Protein AF-A0A9N9K616-F1 (afdb_monomer_lite)

Structure (mmCIF, N/CA/C/O backbone):
data_AF-A0A9N9K616-F1
#
_entry.id   AF-A0A9N9K616-F1
#
loop_
_atom_site.group_PDB
_atom_site.id
_atom_site.type_symbol
_atom_site.label_atom_id
_atom_site.label_alt_id
_atom_site.label_comp_id
_atom_site.label_asym_id
_atom_site.label_entity_id
_atom_site.label_seq_id
_atom_site.pdbx_PDB_ins_code
_atom_site.Cartn_x
_atom_site.Cartn_y
_atom_site.Cartn_z
_atom_site.occupancy
_atom_site.B_iso_or_equiv
_atom_site.auth_seq_id
_atom_site.auth_comp_id
_atom_site.auth_asym_id
_atom_site.auth_atom_id
_atom_site.pdbx_PDB_model_num
ATOM 1 N N . ILE A 1 1 ? 5.645 0.300 -12.591 1.00 79.94 1 ILE A N 1
ATOM 2 C CA . ILE A 1 1 ? 5.349 -0.532 -11.397 1.00 79.94 1 ILE A CA 1
ATOM 3 C C . ILE A 1 1 ? 4.808 0.396 -10.319 1.00 79.94 1 ILE A C 1
ATOM 5 O O . ILE A 1 1 ? 5.501 1.349 -9.981 1.00 79.94 1 ILE A O 1
ATOM 9 N N . LYS A 1 2 ? 3.573 0.185 -9.848 1.00 85.56 2 LYS A N 1
ATOM 10 C CA . LYS A 1 2 ? 2.958 1.042 -8.815 1.00 85.56 2 LYS A CA 1
ATOM 11 C C . LYS A 1 2 ? 3.547 0.714 -7.443 1.00 85.56 2 LYS A C 1
ATOM 13 O O . LYS A 1 2 ? 3.707 -0.465 -7.150 1.00 85.56 2 LYS A O 1
ATOM 18 N N . VAL A 1 3 ? 3.818 1.728 -6.616 1.00 89.50 3 VAL A N 1
ATOM 19 C CA . VAL A 1 3 ? 4.295 1.562 -5.233 1.00 89.50 3 VAL A CA 1
ATOM 20 C C . VAL A 1 3 ? 3.122 1.628 -4.276 1.00 89.50 3 VAL A C 1
ATOM 22 O O . VAL A 1 3 ? 2.425 2.631 -4.244 1.00 89.50 3 VAL A O 1
ATOM 25 N N . PHE A 1 4 ? 2.873 0.555 -3.522 1.00 92.06 4 PHE A N 1
ATOM 26 C CA . PHE A 1 4 ? 1.697 0.492 -2.657 1.00 92.06 4 PHE A CA 1
ATOM 27 C C . PHE A 1 4 ? 1.848 -0.442 -1.450 1.00 92.06 4 PHE A C 1
ATOM 29 O O . PHE A 1 4 ? 2.752 -1.286 -1.373 1.00 92.06 4 PHE A O 1
ATOM 36 N N . PHE A 1 5 ? 0.923 -0.300 -0.511 1.00 92.62 5 PHE A N 1
ATOM 37 C CA . PHE A 1 5 ? 0.601 -1.280 0.522 1.00 92.62 5 PHE A CA 1
ATOM 38 C C . PHE A 1 5 ? -0.911 -1.287 0.750 1.00 92.62 5 PHE A C 1
ATOM 40 O O . PHE A 1 5 ? -1.600 -0.352 0.345 1.00 92.62 5 PHE A O 1
ATOM 47 N N . ASP A 1 6 ? -1.415 -2.354 1.355 1.00 94.12 6 ASP A N 1
ATOM 48 C CA . ASP A 1 6 ? -2.849 -2.585 1.484 1.00 94.12 6 ASP A CA 1
ATOM 49 C C . ASP A 1 6 ? -3.224 -2.601 2.971 1.00 94.12 6 ASP A C 1
ATOM 51 O O . ASP A 1 6 ? -2.453 -3.082 3.798 1.00 94.12 6 ASP A O 1
ATOM 55 N N . ILE A 1 7 ? -4.394 -2.073 3.320 1.00 95.06 7 ILE A N 1
ATOM 56 C CA . ILE A 1 7 ? -4.961 -2.105 4.673 1.00 95.06 7 ILE A CA 1
ATOM 57 C C . ILE A 1 7 ? -6.315 -2.799 4.584 1.00 95.06 7 ILE A C 1
ATOM 59 O O . ILE A 1 7 ? -7.164 -2.401 3.789 1.00 95.06 7 ILE A O 1
ATOM 63 N N . ARG A 1 8 ? -6.533 -3.852 5.365 1.00 94.19 8 ARG A N 1
ATOM 64 C CA . ARG A 1 8 ? -7.805 -4.575 5.384 1.00 94.19 8 ARG A CA 1
ATOM 65 C C . ARG A 1 8 ? -8.906 -3.675 5.932 1.00 94.19 8 ARG A C 1
ATOM 67 O O . ARG A 1 8 ? -8.736 -3.053 6.978 1.00 94.19 8 ARG A O 1
ATOM 74 N N . ILE A 1 9 ? -10.047 -3.662 5.250 1.00 94.25 9 ILE A N 1
ATOM 75 C CA . ILE A 1 9 ? -11.259 -3.014 5.751 1.00 94.25 9 ILE A CA 1
ATOM 76 C C . ILE A 1 9 ? -11.997 -4.020 6.650 1.00 94.25 9 ILE A C 1
ATOM 78 O O . ILE A 1 9 ? -12.255 -5.143 6.200 1.00 94.25 9 ILE A O 1
ATOM 82 N N . PRO A 1 10 ? -12.333 -3.672 7.904 1.00 91.19 10 PRO A N 1
ATOM 83 C CA . PRO A 1 10 ? -13.136 -4.536 8.764 1.00 91.19 10 PRO A CA 1
ATOM 84 C C . PRO A 1 10 ? -14.512 -4.825 8.151 1.00 91.19 10 PRO A C 1
ATOM 86 O O . PRO A 1 10 ? -15.142 -3.943 7.574 1.00 91.19 10 PRO A O 1
ATOM 89 N N . ASN A 1 11 ? -15.000 -6.061 8.296 1.00 86.06 11 ASN A N 1
ATOM 90 C CA . ASN A 1 11 ? -16.236 -6.517 7.642 1.00 86.06 11 ASN A CA 1
ATOM 91 C C . ASN A 1 11 ? -17.484 -5.702 8.035 1.00 86.06 11 ASN A C 1
ATOM 93 O O . ASN A 1 11 ? -18.451 -5.662 7.282 1.00 86.06 11 ASN A O 1
ATOM 97 N N . ASN A 1 12 ? -17.476 -5.088 9.218 1.00 85.88 12 ASN A N 1
ATOM 98 C CA . ASN A 1 12 ? -18.585 -4.323 9.785 1.00 85.88 12 ASN A CA 1
ATOM 99 C C . ASN A 1 12 ? -18.434 -2.801 9.619 1.00 85.88 12 ASN A C 1
ATOM 101 O O . ASN A 1 12 ? -19.282 -2.058 10.108 1.00 85.88 12 ASN A O 1
ATOM 105 N N . GLU A 1 13 ? -17.373 -2.323 8.965 1.00 88.81 13 GLU A N 1
ATOM 106 C CA . GLU A 1 13 ? -17.092 -0.893 8.849 1.00 88.81 13 GLU A CA 1
ATOM 107 C C . GLU A 1 13 ? -17.466 -0.358 7.460 1.00 88.81 13 GLU A C 1
ATOM 109 O O . GLU A 1 13 ? -17.229 -0.988 6.428 1.00 88.81 13 GLU A O 1
ATOM 114 N N . ASN A 1 14 ? -18.063 0.838 7.417 1.00 93.12 14 ASN A N 1
ATOM 115 C CA . ASN A 1 14 ? -18.376 1.497 6.154 1.00 93.12 14 ASN A CA 1
ATOM 116 C C . ASN A 1 14 ? -17.080 1.892 5.429 1.00 93.12 14 ASN A C 1
ATOM 118 O O . ASN A 1 14 ? -16.228 2.577 5.996 1.00 93.12 14 ASN A O 1
ATOM 122 N N . THR A 1 15 ? -16.958 1.527 4.151 1.00 92.81 15 THR A N 1
ATOM 123 C CA . THR A 1 15 ? -15.737 1.743 3.359 1.00 92.81 15 THR A CA 1
ATOM 124 C C . THR A 1 15 ? -15.310 3.208 3.282 1.00 92.81 15 THR A C 1
ATOM 126 O O . THR A 1 15 ? -14.128 3.503 3.449 1.00 92.81 15 THR A O 1
ATOM 129 N N . LYS A 1 16 ? -16.253 4.144 3.106 1.00 94.00 16 LYS A N 1
ATOM 130 C CA . LYS A 1 16 ? -15.951 5.584 3.029 1.00 94.00 16 LYS A CA 1
ATOM 131 C C . LYS A 1 16 ? -15.513 6.149 4.378 1.00 94.00 16 LYS A C 1
ATOM 133 O O . LYS A 1 16 ? -14.628 7.007 4.433 1.00 94.00 16 LYS A O 1
ATOM 138 N N . LEU A 1 17 ? -16.128 5.676 5.464 1.00 94.75 17 LEU A N 1
ATOM 139 C CA . LEU A 1 17 ? -15.753 6.076 6.819 1.00 94.75 17 LEU A CA 1
ATOM 140 C C . LEU A 1 17 ? -14.340 5.587 7.147 1.00 94.75 17 LEU A C 1
ATOM 142 O O . LEU A 1 17 ? -13.509 6.373 7.602 1.00 94.75 17 LEU A O 1
ATOM 146 N N . PHE A 1 18 ? -14.050 4.326 6.826 1.00 95.31 18 PHE A N 1
ATOM 147 C CA . PHE A 1 18 ? -12.728 3.738 7.000 1.00 95.31 18 PHE A CA 1
ATOM 148 C C . PHE A 1 18 ? -11.662 4.463 6.168 1.00 95.31 18 PHE A C 1
ATOM 150 O O . PHE A 1 18 ? -10.601 4.808 6.684 1.00 95.31 18 PHE A O 1
ATOM 157 N N . GLU A 1 19 ? -11.953 4.779 4.902 1.00 96.56 19 GLU A N 1
ATOM 158 C CA . GLU A 1 19 ? -11.056 5.573 4.057 1.00 96.56 19 GLU A CA 1
ATOM 159 C C . GLU A 1 19 ? -10.755 6.941 4.684 1.00 96.56 19 GLU A C 1
ATOM 161 O O . GLU A 1 19 ? -9.599 7.362 4.746 1.00 96.56 19 GLU A O 1
ATOM 166 N N . SER A 1 20 ? -11.787 7.623 5.186 1.00 96.12 20 SER A N 1
ATOM 167 C CA . SER A 1 20 ? -11.649 8.933 5.831 1.00 96.12 20 SER A CA 1
ATOM 168 C C . SER A 1 20 ? -10.810 8.844 7.108 1.00 96.12 20 SER A C 1
ATOM 170 O O . SER A 1 20 ? -9.956 9.697 7.349 1.00 96.12 20 SER A O 1
ATOM 172 N N . LYS A 1 21 ? -10.992 7.778 7.897 1.00 95.56 21 LYS A N 1
ATOM 173 C CA . LYS A 1 21 ? -10.173 7.472 9.076 1.00 95.56 21 LYS A CA 1
ATOM 174 C C . LYS A 1 21 ? -8.703 7.288 8.696 1.00 95.56 21 LYS A C 1
ATOM 176 O O . LYS A 1 21 ? -7.850 7.962 9.267 1.00 95.56 21 LYS A O 1
ATOM 181 N N . VAL A 1 22 ? -8.407 6.449 7.701 1.00 96.44 22 VAL A N 1
ATOM 182 C CA . VAL A 1 22 ? -7.033 6.225 7.218 1.00 96.44 22 VAL A CA 1
ATOM 183 C C . VAL A 1 22 ? -6.414 7.522 6.690 1.00 96.44 22 VAL A C 1
ATOM 185 O O . VAL A 1 22 ? -5.289 7.854 7.059 1.00 96.44 22 VAL A O 1
ATOM 188 N N . LYS A 1 23 ? -7.149 8.310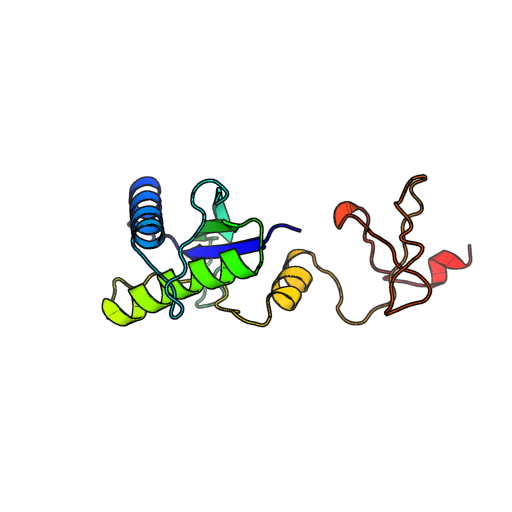 5.895 1.00 96.94 23 LYS A N 1
ATOM 189 C CA . LYS A 1 23 ? -6.688 9.623 5.414 1.00 96.94 23 LYS A CA 1
ATOM 190 C C . LYS A 1 23 ? -6.349 10.569 6.562 1.00 96.94 23 LYS A C 1
ATOM 192 O O . LYS A 1 23 ? -5.294 11.190 6.536 1.00 96.94 23 LYS A O 1
ATOM 197 N N . ASN A 1 24 ? -7.203 10.655 7.579 1.00 96.50 24 ASN A N 1
ATOM 198 C CA . ASN A 1 24 ? -6.964 11.511 8.740 1.00 96.50 24 ASN A CA 1
ATOM 199 C C . ASN A 1 24 ? -5.699 11.112 9.509 1.00 96.50 24 ASN A C 1
ATOM 201 O O . ASN A 1 24 ? -4.964 11.992 9.956 1.00 96.50 24 ASN A O 1
ATOM 205 N N . ILE A 1 25 ? -5.430 9.809 9.637 1.00 96.31 25 ILE A N 1
ATOM 206 C CA . ILE A 1 25 ? -4.199 9.300 10.255 1.00 96.31 25 ILE A CA 1
ATOM 207 C C . ILE A 1 25 ? -2.981 9.724 9.431 1.00 96.31 25 ILE A C 1
ATOM 209 O O . ILE A 1 25 ? -2.029 10.261 9.986 1.00 96.31 25 ILE A O 1
ATOM 213 N N . LEU A 1 26 ? -3.029 9.556 8.106 1.00 97.00 26 LEU A N 1
ATOM 214 C CA . LEU A 1 26 ? -1.926 9.923 7.212 1.00 97.00 26 LEU A CA 1
ATOM 215 C C . LEU A 1 26 ? -1.667 11.438 7.154 1.00 97.00 26 LEU A C 1
ATOM 217 O O . LEU A 1 26 ? -0.515 11.844 7.065 1.00 97.00 26 LEU A O 1
ATOM 221 N N . ILE A 1 27 ? -2.713 12.271 7.230 1.00 96.69 27 ILE A N 1
ATOM 222 C CA . ILE A 1 27 ? -2.596 13.742 7.230 1.00 96.69 27 ILE A CA 1
ATOM 223 C C . ILE A 1 27 ? -1.937 14.250 8.516 1.00 96.69 27 ILE A C 1
ATOM 225 O O . ILE A 1 27 ? -1.134 15.180 8.476 1.00 96.69 27 ILE A O 1
ATOM 229 N N . LYS A 1 28 ? -2.317 13.681 9.665 1.00 95.31 28 LYS A N 1
ATOM 230 C CA . LYS A 1 28 ? -1.842 14.131 10.982 1.00 95.31 28 LYS A CA 1
ATOM 231 C C . LYS A 1 28 ? -0.524 13.481 11.392 1.00 95.31 28 LYS A C 1
ATOM 233 O O . LYS A 1 28 ? 0.196 14.033 12.220 1.00 95.31 28 LYS A O 1
ATOM 238 N N . GLY A 1 29 ? -0.249 12.294 10.866 1.00 94.69 29 GLY A N 1
ATOM 239 C CA . GLY A 1 29 ? 0.898 11.491 11.241 1.00 94.69 29 GLY A CA 1
ATOM 240 C C . GLY A 1 29 ? 2.212 12.016 10.678 1.00 94.69 29 GLY A C 1
ATOM 241 O O . GLY A 1 29 ? 2.267 12.663 9.632 1.00 94.69 29 GLY A O 1
ATOM 242 N N . LYS A 1 30 ? 3.282 11.680 11.391 1.00 95.62 30 LYS A N 1
ATOM 243 C CA . LYS A 1 30 ? 4.667 11.832 10.956 1.00 95.62 30 LYS A CA 1
ATOM 244 C C . LYS A 1 30 ? 5.398 10.528 11.222 1.00 95.62 30 LYS A C 1
ATOM 246 O O . LYS A 1 30 ? 5.062 9.835 12.191 1.00 95.62 30 LYS A O 1
ATOM 251 N N . ASP A 1 31 ? 6.360 10.195 10.375 1.00 92.69 31 ASP A N 1
ATOM 252 C CA . ASP A 1 31 ? 7.257 9.082 10.666 1.00 92.69 31 ASP A CA 1
ATOM 253 C C . ASP A 1 31 ? 8.244 9.437 11.795 1.00 92.69 31 ASP A C 1
ATOM 255 O O . ASP A 1 31 ? 8.134 10.483 12.446 1.00 92.69 31 ASP A O 1
ATOM 259 N N . ASP A 1 32 ? 9.186 8.539 12.069 1.00 88.88 32 ASP A N 1
ATOM 260 C CA . ASP A 1 32 ? 10.165 8.713 13.147 1.00 88.88 32 ASP A CA 1
ATOM 261 C C . ASP A 1 32 ? 11.161 9.853 12.880 1.00 88.88 32 ASP A C 1
ATOM 263 O O . ASP A 1 32 ? 11.732 10.403 13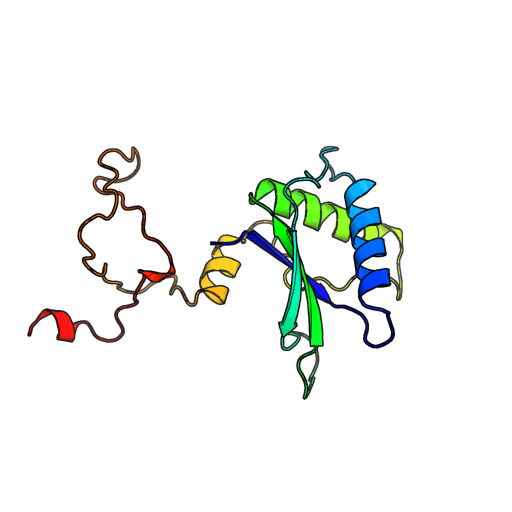.818 1.00 88.88 32 ASP A O 1
ATOM 267 N N . GLU A 1 33 ? 11.325 10.247 11.616 1.00 92.00 33 GLU A N 1
ATOM 268 C CA . GLU A 1 33 ? 12.183 11.351 11.173 1.00 92.00 33 GLU A CA 1
ATOM 269 C C . GLU A 1 33 ? 11.410 12.685 11.109 1.00 92.00 33 GLU A C 1
ATOM 271 O O . GLU A 1 33 ? 11.985 13.740 10.842 1.00 92.00 33 GLU A O 1
ATOM 276 N N . GLY A 1 34 ? 10.104 12.667 11.399 1.00 92.94 34 GLY A N 1
ATOM 277 C CA . GLY A 1 34 ? 9.238 13.842 11.353 1.00 92.94 34 GLY A CA 1
ATOM 278 C C . GLY A 1 34 ? 8.708 14.173 9.954 1.00 92.94 34 GLY A C 1
ATOM 279 O O . GLY A 1 34 ? 8.082 15.226 9.783 1.00 92.94 34 GLY A O 1
ATOM 280 N N . GLU A 1 35 ? 8.922 13.299 8.969 1.00 95.19 35 GLU A N 1
ATOM 281 C CA . GLU A 1 35 ? 8.440 13.465 7.602 1.00 95.19 35 GLU A CA 1
ATOM 282 C C . GLU A 1 35 ? 6.951 13.130 7.479 1.00 95.19 35 GLU A C 1
ATOM 284 O O . GLU A 1 35 ? 6.398 12.272 8.174 1.00 95.19 35 GLU A O 1
ATOM 289 N N . THR A 1 36 ? 6.287 13.823 6.555 1.00 96.12 36 THR A N 1
ATOM 290 C CA . THR A 1 36 ? 4.871 13.633 6.238 1.00 96.12 36 THR A CA 1
ATOM 291 C C . THR A 1 36 ? 4.692 13.008 4.860 1.00 96.12 36 THR A C 1
ATOM 293 O O . THR A 1 36 ? 5.570 13.042 3.989 1.00 96.12 36 THR A O 1
ATOM 296 N N . VAL A 1 37 ? 3.513 12.431 4.649 1.00 95.50 37 VAL A N 1
ATOM 297 C CA . VAL A 1 37 ? 3.120 11.906 3.343 1.00 95.50 37 VAL A CA 1
ATOM 298 C C . VAL A 1 37 ? 2.632 13.044 2.452 1.00 95.50 37 VAL A C 1
ATOM 300 O O . VAL A 1 37 ? 1.822 13.873 2.862 1.00 95.50 37 VAL A O 1
ATOM 303 N N . ASP A 1 38 ? 3.071 13.051 1.196 1.00 94.62 38 ASP A N 1
ATOM 304 C CA . ASP A 1 38 ? 2.543 13.942 0.167 1.00 94.62 38 ASP A CA 1
ATOM 305 C C . ASP A 1 38 ? 1.135 13.489 -0.250 1.00 94.62 38 ASP A C 1
ATOM 307 O O . ASP A 1 38 ? 0.941 12.680 -1.165 1.00 94.62 38 ASP A O 1
ATOM 311 N N . MET A 1 39 ? 0.136 14.037 0.440 1.00 94.44 39 MET A N 1
ATOM 312 C CA . MET A 1 39 ? -1.276 13.723 0.223 1.00 94.44 39 MET A CA 1
ATOM 313 C C . MET A 1 39 ? -1.778 14.104 -1.176 1.00 94.44 39 MET A C 1
ATOM 315 O O . MET A 1 39 ? -2.764 13.530 -1.628 1.00 94.44 39 MET A O 1
ATOM 319 N N . THR A 1 40 ? -1.111 15.024 -1.887 1.00 93.44 40 THR A N 1
ATOM 320 C CA . THR A 1 40 ? -1.520 15.437 -3.245 1.00 93.44 40 THR A CA 1
ATOM 321 C C . THR A 1 40 ? -1.213 14.371 -4.295 1.00 93.44 40 THR A C 1
ATOM 323 O O . THR A 1 40 ? -1.886 14.276 -5.321 1.00 93.44 40 THR A O 1
ATOM 326 N N . LYS A 1 41 ? -0.195 13.548 -4.032 1.00 91.88 41 LYS A N 1
ATOM 327 C CA . LYS A 1 41 ? 0.269 12.480 -4.925 1.00 91.88 41 LYS A CA 1
ATOM 328 C C . LYS A 1 41 ? -0.192 11.096 -4.485 1.00 91.88 41 LYS A C 1
ATOM 330 O O . LYS A 1 41 ? -0.068 10.143 -5.257 1.00 91.88 41 LYS A O 1
ATOM 335 N N . LEU A 1 42 ? -0.702 10.977 -3.263 1.00 94.19 42 LEU A N 1
ATOM 336 C CA . LEU A 1 42 ? -1.251 9.740 -2.734 1.00 94.19 42 LEU A CA 1
ATOM 337 C C . LEU A 1 42 ? -2.575 9.406 -3.423 1.00 94.19 42 LEU A C 1
ATOM 339 O O . LEU A 1 42 ? -3.454 10.252 -3.578 1.00 94.19 42 LEU A O 1
ATOM 343 N N . ARG A 1 43 ? -2.732 8.143 -3.818 1.00 96.12 43 ARG A N 1
ATOM 344 C CA . ARG A 1 43 ? -3.987 7.618 -4.361 1.00 96.12 43 ARG A CA 1
ATOM 345 C C . ARG A 1 43 ? -4.487 6.485 -3.488 1.00 96.12 43 ARG A C 1
ATOM 347 O O . ARG A 1 43 ? -3.698 5.730 -2.923 1.00 96.12 43 ARG A O 1
ATOM 354 N N . ILE A 1 44 ? -5.804 6.369 -3.410 1.00 95.62 44 ILE A N 1
ATOM 355 C CA . ILE A 1 44 ? -6.472 5.283 -2.708 1.00 95.62 44 ILE A CA 1
ATOM 356 C C . ILE A 1 44 ? -7.271 4.478 -3.726 1.00 95.62 44 ILE A C 1
ATOM 358 O O . ILE A 1 44 ? -8.034 5.038 -4.509 1.00 95.62 44 ILE A O 1
ATOM 362 N N . GLU A 1 45 ? -7.062 3.167 -3.723 1.00 95.75 45 GLU A N 1
ATOM 363 C CA . GLU A 1 45 ? -7.757 2.204 -4.574 1.00 95.75 45 GLU A CA 1
ATOM 364 C C . GLU A 1 45 ? -8.437 1.147 -3.684 1.00 95.75 45 GLU A C 1
ATOM 366 O O . GLU A 1 45 ? -7.953 0.837 -2.597 1.00 95.75 45 GLU A O 1
ATOM 371 N N . TYR A 1 46 ? -9.551 0.570 -4.134 1.00 95.75 46 TYR A N 1
ATOM 372 C CA . TYR A 1 46 ? -10.203 -0.551 -3.448 1.00 95.75 46 TYR A CA 1
ATOM 373 C C . TYR A 1 46 ? -9.869 -1.852 -4.167 1.00 95.75 46 TYR A C 1
ATOM 375 O O . TYR A 1 46 ? -10.031 -1.949 -5.384 1.00 95.75 46 TYR A O 1
ATOM 383 N N . VAL A 1 47 ? -9.422 -2.863 -3.424 1.00 93.88 47 VAL A N 1
ATOM 384 C CA . VAL A 1 47 ? -9.006 -4.153 -3.992 1.00 93.88 47 VAL A CA 1
ATOM 385 C C . VAL A 1 47 ? -9.628 -5.296 -3.203 1.00 93.88 47 VAL A C 1
ATOM 387 O O . VAL A 1 47 ? -9.753 -5.222 -1.984 1.00 93.88 47 VAL A O 1
ATOM 390 N N . LYS A 1 48 ? -10.014 -6.374 -3.894 1.00 93.81 48 LYS A N 1
ATOM 391 C CA . LYS A 1 48 ? -10.448 -7.624 -3.261 1.00 93.81 48 LYS A CA 1
ATOM 392 C C . LYS A 1 48 ? -9.365 -8.690 -3.392 1.00 93.81 48 LYS A C 1
ATOM 394 O O . LYS A 1 48 ? -8.982 -9.034 -4.511 1.00 93.81 48 LYS A O 1
ATOM 399 N N . ALA A 1 49 ? -8.908 -9.237 -2.271 1.00 91.81 49 ALA A N 1
ATOM 400 C CA . ALA A 1 49 ? -7.852 -10.248 -2.228 1.00 91.81 49 ALA A CA 1
ATOM 401 C C . ALA A 1 49 ? -8.100 -11.279 -1.120 1.00 91.81 49 ALA A C 1
ATOM 403 O O . ALA A 1 49 ? -8.867 -11.035 -0.190 1.00 91.81 49 ALA A O 1
ATOM 404 N N . PHE A 1 50 ? -7.461 -12.443 -1.227 1.00 90.56 50 PHE A N 1
ATOM 405 C CA . PHE A 1 50 ? -7.463 -13.412 -0.135 1.00 90.56 50 PHE A CA 1
ATOM 406 C C . PHE A 1 50 ? -6.449 -12.978 0.932 1.00 90.56 50 PHE A C 1
ATOM 408 O O . PHE A 1 50 ? -5.305 -12.670 0.578 1.00 90.56 50 PHE A O 1
ATOM 415 N N . PRO A 1 51 ? -6.838 -12.930 2.216 1.00 88.38 51 PRO A N 1
ATOM 416 C CA . PRO A 1 51 ? -5.899 -12.684 3.301 1.00 88.38 51 PRO A CA 1
ATOM 417 C C . PRO A 1 51 ? -4.868 -13.810 3.387 1.00 88.38 51 PRO A C 1
ATOM 419 O O . PRO A 1 51 ? -5.164 -14.971 3.119 1.00 88.38 51 PRO A O 1
ATOM 422 N N . ILE A 1 52 ? -3.652 -13.460 3.806 1.00 80.88 52 ILE A N 1
ATOM 423 C CA . ILE A 1 52 ? -2.586 -14.441 4.064 1.00 80.88 52 ILE A CA 1
ATOM 424 C C . ILE A 1 52 ? -2.846 -15.185 5.384 1.00 80.88 52 ILE A C 1
ATOM 426 O O . ILE A 1 52 ? -2.452 -16.337 5.539 1.00 80.88 52 ILE A O 1
ATOM 430 N N . ARG A 1 53 ? -3.479 -14.514 6.354 1.00 81.94 53 ARG A N 1
ATOM 431 C CA . ARG A 1 53 ? -3.754 -15.057 7.686 1.00 81.94 53 ARG A CA 1
ATOM 432 C C . ARG A 1 53 ? -5.195 -15.540 7.781 1.00 81.94 53 ARG A C 1
ATOM 434 O O . ARG A 1 53 ? -6.114 -14.796 7.454 1.00 81.94 53 ARG A O 1
ATOM 441 N N . GLY A 1 54 ? -5.361 -16.747 8.316 1.00 85.44 54 GLY A N 1
ATOM 442 C CA . GLY A 1 54 ? -6.665 -17.381 8.484 1.00 85.44 54 GLY A CA 1
ATOM 443 C C . GLY A 1 54 ? -7.201 -17.992 7.190 1.00 85.44 54 GLY A C 1
ATOM 444 O O . GLY A 1 54 ? -6.764 -17.665 6.088 1.00 85.44 54 GLY A O 1
ATOM 445 N N . TYR A 1 55 ? -8.157 -18.903 7.337 1.00 89.81 55 TYR A N 1
ATOM 446 C CA . TYR A 1 55 ? -8.890 -19.453 6.206 1.00 89.81 55 TYR A CA 1
ATOM 447 C C . TYR A 1 55 ? -10.113 -18.584 5.927 1.00 89.81 55 TYR A C 1
ATOM 449 O O . TYR A 1 55 ? -10.962 -18.396 6.797 1.00 89.81 55 TYR A O 1
ATOM 457 N N . HIS A 1 56 ? -10.198 -18.061 4.707 1.00 88.44 56 HIS A N 1
ATOM 458 C CA . HIS A 1 56 ? -11.319 -17.251 4.254 1.00 88.44 56 HIS A CA 1
ATOM 459 C C . HIS A 1 56 ? -11.814 -17.791 2.908 1.00 88.44 56 HIS A C 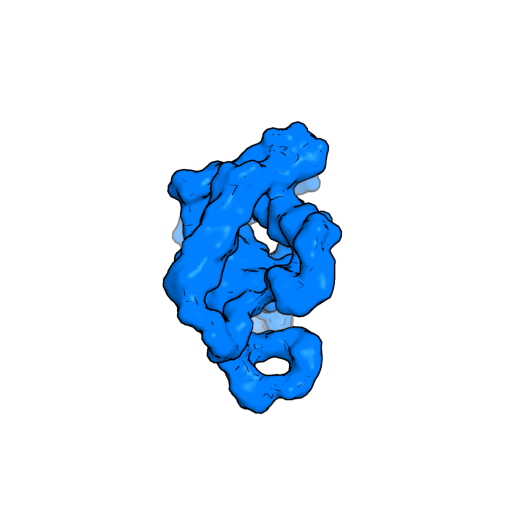1
ATOM 461 O O . HIS A 1 56 ? -11.049 -17.771 1.942 1.00 88.44 56 HIS A O 1
ATOM 467 N N . PRO A 1 57 ? -13.071 -18.267 2.822 1.00 91.69 57 PRO A N 1
ATOM 468 C CA . PRO A 1 57 ? -13.615 -18.813 1.577 1.00 91.69 57 PRO A CA 1
ATOM 469 C C . PRO A 1 57 ? -13.824 -17.728 0.510 1.00 91.69 57 PRO A C 1
ATOM 471 O O . PRO A 1 57 ? -13.857 -18.018 -0.683 1.00 91.69 57 PRO A O 1
ATOM 474 N N . GLU A 1 58 ? -13.919 -16.467 0.930 1.00 93.50 58 GLU A N 1
ATOM 475 C CA . GLU A 1 58 ? -14.154 -15.320 0.063 1.00 93.50 58 GLU A CA 1
ATOM 476 C C . GLU A 1 58 ? -13.013 -14.304 0.138 1.00 93.50 58 GLU A C 1
ATOM 478 O O . GLU A 1 58 ? -12.298 -14.186 1.138 1.00 93.50 58 GLU A O 1
ATOM 483 N N . LYS A 1 59 ? -12.867 -13.524 -0.937 1.00 93.50 59 LYS A N 1
ATOM 484 C CA . LYS A 1 59 ? -11.934 -12.398 -0.969 1.00 93.50 59 LYS A CA 1
ATOM 485 C C . LYS A 1 59 ? -12.437 -11.281 -0.063 1.00 93.50 59 LYS A C 1
ATOM 487 O O . LYS A 1 59 ? -13.578 -10.839 -0.184 1.00 93.50 59 LYS A O 1
ATOM 492 N N . LEU A 1 60 ? -11.542 -10.758 0.761 1.00 93.31 60 LEU A N 1
ATOM 493 C CA . LEU A 1 60 ? -11.805 -9.609 1.614 1.00 93.31 60 LEU A CA 1
ATOM 494 C C . LEU A 1 60 ? -11.469 -8.308 0.890 1.00 93.31 60 LEU A C 1
ATOM 496 O O . LEU A 1 60 ? -10.695 -8.296 -0.070 1.00 93.31 60 LEU A O 1
ATOM 500 N N . THR A 1 61 ? -12.063 -7.211 1.356 1.00 94.81 61 THR A N 1
ATOM 501 C CA . THR A 1 61 ? -11.832 -5.881 0.787 1.00 94.81 61 THR A CA 1
ATOM 502 C C . THR A 1 61 ? -10.682 -5.187 1.509 1.00 94.81 61 THR A C 1
ATOM 504 O O . THR A 1 61 ? -10.614 -5.164 2.737 1.00 94.81 61 THR A O 1
ATOM 507 N N . TYR A 1 62 ? -9.796 -4.591 0.723 1.00 95.31 62 TYR A N 1
ATOM 508 C CA . TYR A 1 62 ? -8.632 -3.846 1.166 1.00 95.31 62 TYR A CA 1
ATOM 509 C C . TYR A 1 62 ? -8.659 -2.437 0.587 1.00 95.31 62 TYR A C 1
ATOM 511 O O . TYR A 1 62 ? -9.069 -2.215 -0.556 1.00 95.31 62 TYR A O 1
ATOM 519 N N . LEU A 1 63 ? -8.161 -1.503 1.384 1.00 96.38 63 LEU A N 1
ATOM 520 C CA . LEU A 1 63 ? -7.810 -0.157 0.990 1.00 96.38 63 LEU A CA 1
ATOM 521 C C . LEU A 1 63 ? -6.341 -0.149 0.555 1.00 96.38 63 LEU A C 1
ATOM 523 O O . LEU A 1 63 ? -5.439 -0.304 1.377 1.00 96.38 63 LEU A O 1
ATOM 527 N N . ARG A 1 64 ? -6.093 0.004 -0.742 1.00 95.38 64 ARG A N 1
ATOM 528 C CA . ARG A 1 64 ? -4.755 0.073 -1.328 1.00 95.38 64 ARG A CA 1
ATOM 529 C C . ARG A 1 64 ? -4.269 1.515 -1.334 1.00 95.38 64 ARG A C 1
ATOM 531 O O . ARG A 1 64 ? -4.821 2.363 -2.032 1.00 95.38 64 ARG A O 1
ATOM 538 N N . ILE A 1 65 ? -3.209 1.776 -0.579 1.00 95.50 65 ILE A N 1
ATOM 539 C CA . ILE A 1 65 ? -2.535 3.071 -0.517 1.00 95.50 65 ILE A CA 1
ATOM 540 C C . ILE A 1 65 ? -1.414 3.077 -1.549 1.00 95.50 65 ILE A C 1
ATOM 542 O O . ILE A 1 65 ? -0.406 2.387 -1.385 1.00 95.50 65 ILE A O 1
ATOM 546 N N . VAL A 1 66 ? -1.592 3.850 -2.619 1.00 94.38 66 VAL A N 1
ATOM 547 C CA . VAL A 1 66 ? -0.631 3.978 -3.718 1.00 94.38 66 VAL A CA 1
ATOM 548 C C . VAL A 1 66 ? 0.137 5.287 -3.582 1.00 94.38 66 VAL A C 1
ATOM 550 O O . VAL A 1 66 ? -0.448 6.363 -3.458 1.00 94.38 66 VAL A O 1
ATOM 553 N N . THR A 1 67 ? 1.459 5.199 -3.656 1.00 93.50 67 THR A N 1
ATOM 554 C CA . THR A 1 67 ? 2.379 6.333 -3.619 1.00 93.50 67 THR A CA 1
ATOM 555 C C . THR A 1 67 ? 3.250 6.365 -4.875 1.00 93.50 67 THR A C 1
ATOM 557 O O . THR A 1 67 ? 3.386 5.380 -5.605 1.00 93.50 67 THR A O 1
ATOM 560 N N . ASN A 1 68 ? 3.873 7.516 -5.133 1.00 90.31 68 ASN A N 1
ATOM 561 C CA . ASN A 1 68 ? 4.763 7.678 -6.285 1.00 90.31 68 ASN A CA 1
ATOM 562 C C . ASN A 1 68 ? 6.179 7.141 -6.034 1.00 90.31 68 ASN A C 1
ATOM 564 O O . ASN A 1 68 ? 6.878 6.794 -6.983 1.00 90.31 68 ASN A O 1
ATOM 568 N N . THR A 1 69 ? 6.625 7.079 -4.774 1.00 91.19 69 THR A N 1
ATOM 569 C CA . THR A 1 69 ? 7.995 6.678 -4.426 1.00 91.19 69 THR A CA 1
ATOM 570 C C . THR A 1 69 ? 8.026 5.708 -3.253 1.00 91.19 69 THR A C 1
ATOM 572 O O . THR A 1 69 ? 7.141 5.684 -2.396 1.00 91.19 69 THR A O 1
ATOM 575 N N . LYS A 1 70 ? 9.100 4.915 -3.179 1.00 90.06 70 LYS A N 1
ATOM 576 C CA . LYS A 1 70 ? 9.334 3.990 -2.062 1.00 90.06 70 LYS A CA 1
ATOM 577 C C . LYS A 1 70 ? 9.491 4.705 -0.730 1.00 90.06 70 LYS A C 1
ATOM 579 O O . LYS A 1 70 ? 8.982 4.203 0.264 1.00 90.06 70 LYS A O 1
ATOM 584 N N . LYS A 1 71 ? 10.144 5.873 -0.733 1.00 92.00 71 LYS A N 1
ATOM 585 C CA . LYS A 1 71 ? 10.283 6.718 0.455 1.00 92.00 71 LYS A CA 1
ATOM 586 C C . LYS A 1 71 ? 8.904 7.101 0.989 1.00 92.00 71 LYS A C 1
ATOM 588 O O . LYS A 1 71 ? 8.582 6.783 2.121 1.00 92.00 71 LYS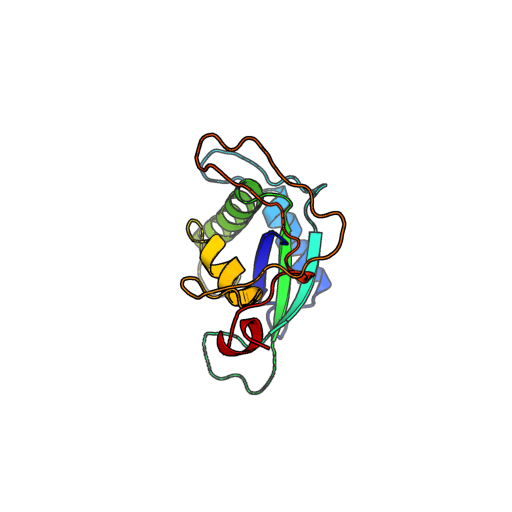 A O 1
ATOM 593 N N . GLN A 1 72 ? 8.040 7.636 0.125 1.00 93.81 72 GLN A N 1
ATOM 594 C CA . GLN A 1 72 ? 6.670 8.009 0.489 1.00 93.81 72 GLN A CA 1
ATOM 595 C C . GLN A 1 72 ? 5.828 6.815 0.955 1.00 93.81 72 GLN A C 1
ATOM 597 O O . GLN A 1 72 ? 5.063 6.939 1.905 1.00 93.81 72 GLN A O 1
ATOM 602 N N . ARG A 1 73 ? 6.003 5.629 0.349 1.00 93.62 73 ARG A N 1
ATOM 603 C CA . ARG A 1 73 ? 5.394 4.393 0.874 1.00 93.62 73 ARG A CA 1
ATOM 604 C C . ARG A 1 73 ? 5.890 4.070 2.283 1.00 93.62 73 ARG A C 1
ATOM 606 O O . ARG A 1 73 ? 5.081 3.688 3.117 1.00 93.62 73 ARG A O 1
ATOM 613 N N . SER A 1 74 ? 7.197 4.165 2.519 1.00 92.69 74 SER A N 1
ATOM 614 C CA . SER A 1 74 ? 7.812 3.861 3.814 1.00 92.69 74 SER A CA 1
ATOM 615 C C . SER A 1 74 ? 7.298 4.795 4.906 1.00 92.69 74 SER A C 1
ATOM 617 O O . SER A 1 74 ? 6.879 4.309 5.949 1.00 92.69 74 SER A O 1
ATOM 619 N N . ILE A 1 75 ? 7.247 6.101 4.628 1.00 95.00 75 ILE A N 1
ATOM 620 C CA . ILE A 1 75 ? 6.698 7.123 5.533 1.00 95.00 75 ILE A CA 1
ATOM 621 C C . ILE A 1 75 ? 5.234 6.800 5.861 1.00 95.00 75 ILE A C 1
ATOM 623 O O . ILE A 1 75 ? 4.866 6.685 7.027 1.00 95.00 75 ILE A O 1
ATOM 627 N N . ALA A 1 76 ? 4.404 6.574 4.835 1.00 95.50 76 ALA A N 1
ATOM 628 C CA . ALA A 1 76 ? 2.986 6.264 5.014 1.00 95.50 76 ALA A CA 1
ATOM 629 C C . ALA A 1 76 ? 2.758 4.985 5.831 1.00 95.50 76 ALA A C 1
ATOM 631 O O . ALA A 1 76 ? 1.909 4.963 6.719 1.00 95.50 76 ALA A O 1
ATOM 632 N N . LEU A 1 77 ? 3.520 3.925 5.551 1.00 94.81 77 LEU A N 1
ATOM 633 C CA . LEU A 1 77 ? 3.440 2.676 6.303 1.00 94.81 77 LEU A CA 1
ATOM 634 C C . LEU A 1 77 ? 3.884 2.879 7.758 1.00 94.81 77 LEU A C 1
ATOM 636 O O . LEU A 1 77 ? 3.205 2.396 8.658 1.00 94.81 77 LEU A O 1
ATOM 640 N N . ASN A 1 78 ? 4.967 3.625 7.999 1.00 95.12 78 ASN A N 1
ATOM 641 C CA . ASN A 1 78 ? 5.457 3.892 9.350 1.00 95.12 78 ASN A CA 1
ATOM 642 C C . ASN A 1 78 ? 4.417 4.653 10.185 1.00 95.12 78 ASN A C 1
ATOM 644 O O . ASN A 1 78 ? 4.088 4.240 11.291 1.00 95.12 78 ASN A O 1
ATOM 648 N N . ILE A 1 79 ? 3.788 5.683 9.612 1.00 96.12 79 ILE A N 1
ATOM 649 C CA . ILE A 1 79 ? 2.693 6.417 10.264 1.00 96.12 79 ILE A CA 1
ATOM 650 C C . ILE A 1 79 ? 1.563 5.477 10.714 1.00 96.12 79 ILE A C 1
ATOM 652 O O . ILE A 1 79 ? 1.081 5.584 11.842 1.00 96.12 79 ILE A O 1
ATOM 656 N N . ILE A 1 80 ? 1.153 4.532 9.861 1.00 95.56 80 ILE A N 1
ATOM 657 C CA . ILE A 1 80 ? 0.110 3.548 10.195 1.00 95.56 80 ILE A CA 1
ATOM 658 C C . ILE A 1 80 ? 0.571 2.595 11.309 1.00 95.56 80 ILE A C 1
ATOM 660 O O . ILE A 1 80 ? -0.189 2.315 12.237 1.00 95.56 80 ILE A O 1
ATOM 664 N N . LEU A 1 81 ? 1.814 2.111 11.253 1.00 93.25 81 LEU A N 1
ATOM 665 C CA . LEU A 1 81 ? 2.372 1.209 12.267 1.00 93.25 81 LEU A CA 1
ATOM 666 C C . LEU A 1 81 ? 2.553 1.898 13.629 1.00 93.25 81 LEU A C 1
ATOM 668 O O . LEU A 1 81 ? 2.265 1.300 14.672 1.00 93.25 81 LEU A O 1
ATOM 672 N N . LYS A 1 82 ? 2.964 3.166 13.630 1.00 93.31 82 LYS A N 1
ATOM 673 C CA . LYS A 1 82 ? 3.069 4.001 14.827 1.00 93.31 82 LYS A CA 1
ATOM 674 C C . LYS A 1 82 ? 1.702 4.229 15.460 1.00 93.31 82 LYS A C 1
ATOM 676 O O . LYS A 1 82 ? 1.516 3.930 16.636 1.00 93.31 82 LYS A O 1
ATOM 681 N N . HIS A 1 83 ? 0.713 4.608 14.652 1.00 93.31 83 HIS A N 1
ATOM 682 C CA . HIS A 1 83 ? -0.676 4.727 15.093 1.00 93.31 83 HIS A CA 1
ATOM 683 C C . HIS A 1 83 ? -1.204 3.429 15.733 1.00 93.31 83 HIS A C 1
ATOM 685 O O . HIS A 1 83 ? -1.831 3.453 16.792 1.00 93.31 83 HIS A O 1
ATOM 691 N N . ASN A 1 84 ? -0.901 2.274 15.132 1.00 93.12 84 ASN A N 1
ATOM 692 C CA . ASN A 1 84 ? -1.262 0.969 15.689 1.00 93.12 84 ASN A CA 1
ATOM 693 C C . ASN A 1 84 ? -0.575 0.667 17.029 1.00 93.12 84 ASN A C 1
ATOM 695 O O . ASN A 1 84 ? -1.147 -0.043 17.861 1.00 93.12 84 ASN A O 1
ATOM 699 N N . SER A 1 85 ? 0.649 1.155 17.230 1.00 89.50 85 SER A N 1
ATOM 700 C CA . SER A 1 85 ? 1.392 0.983 18.482 1.00 89.50 85 SER A CA 1
ATOM 701 C C . SER A 1 85 ? 0.800 1.825 19.615 1.00 89.50 85 SER A C 1
ATOM 703 O O . SER A 1 85 ? 0.754 1.356 20.748 1.00 89.50 85 SER A O 1
ATOM 705 N N . GLU A 1 86 ? 0.283 3.016 19.303 1.00 88.56 86 GLU A N 1
ATOM 706 C CA . GLU A 1 86 ? -0.297 3.951 20.277 1.00 88.56 86 GLU A CA 1
ATOM 707 C C . GLU A 1 86 ? -1.700 3.544 20.757 1.00 88.56 86 GLU A C 1
ATOM 709 O O . GLU A 1 86 ? -2.032 3.735 21.923 1.00 88.56 86 GLU A O 1
ATOM 714 N N . ILE A 1 87 ? -2.537 2.975 19.882 1.00 84.38 87 ILE A N 1
ATOM 715 C CA . ILE A 1 87 ? -3.962 2.749 20.195 1.00 84.38 87 ILE A CA 1
ATOM 716 C C . ILE A 1 87 ? -4.237 1.438 20.942 1.00 84.38 87 ILE A C 1
ATOM 718 O O . ILE A 1 87 ? -5.218 1.362 21.678 1.00 84.38 87 ILE A O 1
ATOM 722 N N . GLY A 1 88 ? -3.380 0.419 20.807 1.00 66.88 88 GLY A N 1
ATOM 723 C CA . GLY A 1 88 ? -3.559 -0.880 21.472 1.00 66.88 88 GLY A CA 1
ATOM 724 C C . GLY A 1 88 ? -4.865 -1.629 21.113 1.00 66.88 88 GLY A C 1
ATOM 725 O O . GLY A 1 88 ? -5.831 -1.082 20.589 1.00 66.88 88 GLY A O 1
ATOM 726 N N . GLY A 1 89 ? -4.915 -2.940 21.369 1.00 70.94 89 GLY A N 1
ATOM 727 C CA . GLY A 1 89 ? -6.167 -3.719 21.294 1.00 70.94 89 GLY A CA 1
ATOM 728 C C . GLY A 1 89 ? -6.804 -3.903 19.900 1.00 70.94 89 GLY A C 1
ATOM 729 O O . GLY A 1 89 ? -6.114 -4.063 18.895 1.00 70.94 89 GLY A O 1
ATOM 730 N N . THR A 1 90 ? -8.143 -3.946 19.866 1.00 66.19 90 THR A N 1
ATOM 731 C CA . THR A 1 90 ? -9.007 -4.332 18.725 1.00 66.19 90 THR A CA 1
ATOM 732 C C . THR A 1 90 ? -9.128 -3.290 17.610 1.00 66.19 90 THR A C 1
ATOM 734 O O . THR A 1 90 ? -9.661 -3.600 16.549 1.00 66.19 90 THR A O 1
ATOM 737 N N . HIS A 1 91 ? -8.625 -2.070 17.813 1.00 76.50 91 HIS A N 1
ATOM 738 C CA . HIS A 1 91 ? -8.749 -0.968 16.850 1.00 76.50 91 HIS A CA 1
ATOM 739 C C . HIS A 1 91 ? -7.563 -0.855 15.881 1.00 76.50 91 HIS A C 1
ATOM 741 O O . HIS A 1 91 ? -7.515 0.084 15.081 1.00 76.50 91 HIS A O 1
ATOM 747 N N . LYS A 1 92 ? -6.610 -1.794 15.949 1.00 89.56 92 LYS A N 1
ATOM 748 C CA . LYS A 1 92 ? -5.438 -1.825 15.071 1.00 89.56 92 LYS A CA 1
ATOM 749 C C . LYS A 1 92 ? -5.846 -2.043 13.618 1.00 89.56 92 LYS A C 1
ATOM 751 O O . LYS A 1 92 ? -6.628 -2.935 13.297 1.00 89.56 92 LYS A O 1
ATOM 756 N N . LEU A 1 93 ? -5.258 -1.247 12.738 1.00 92.19 93 LEU A N 1
ATOM 757 C CA . LEU A 1 93 ? -5.386 -1.402 11.299 1.00 92.19 93 LEU A CA 1
ATOM 758 C C . LEU A 1 93 ? -4.550 -2.601 10.846 1.00 92.19 93 LEU A C 1
ATOM 760 O O . LEU A 1 93 ? -3.344 -2.640 11.082 1.00 92.19 93 LEU A O 1
ATOM 764 N N . GLU A 1 94 ? -5.174 -3.576 10.190 1.00 91.56 94 GLU A N 1
ATOM 765 C CA . GLU A 1 94 ? -4.469 -4.748 9.667 1.00 91.56 94 GLU A CA 1
ATOM 766 C C . GLU A 1 94 ? -3.866 -4.426 8.294 1.00 91.56 94 GLU A C 1
ATOM 768 O O . GLU A 1 94 ? -4.573 -4.313 7.292 1.00 91.56 94 GLU A O 1
ATOM 773 N N . THR A 1 95 ? -2.549 -4.273 8.238 1.00 91.56 95 THR A N 1
ATOM 774 C CA . THR A 1 95 ? -1.785 -4.049 7.010 1.00 91.56 95 THR A CA 1
ATOM 775 C C . THR A 1 95 ? -1.444 -5.375 6.322 1.00 91.56 95 THR A C 1
ATOM 777 O O . THR A 1 95 ? -1.026 -6.353 6.940 1.00 91.56 95 THR A O 1
ATOM 780 N N . ALA A 1 96 ? -1.618 -5.423 5.003 1.00 83.62 96 ALA A N 1
ATOM 781 C CA . ALA A 1 96 ? -1.185 -6.523 4.155 1.00 83.62 96 ALA A CA 1
ATOM 782 C C . ALA A 1 96 ? 0.167 -6.164 3.508 1.00 83.62 96 ALA A C 1
ATOM 784 O O . ALA A 1 96 ? 0.242 -5.397 2.539 1.00 83.62 96 ALA A O 1
ATOM 785 N N . SER A 1 97 ? 1.227 -6.780 4.053 1.00 73.75 97 SER A N 1
ATOM 786 C CA . SER A 1 97 ? 2.661 -6.587 3.760 1.00 73.75 97 SER A CA 1
ATOM 787 C C . SER A 1 97 ? 3.276 -5.334 4.406 1.00 73.75 97 SER A C 1
ATOM 789 O O . SER A 1 97 ? 3.249 -4.229 3.853 1.00 73.75 97 SER A O 1
ATOM 791 N N . ASP A 1 98 ? 3.928 -5.580 5.548 1.00 71.38 98 ASP A N 1
ATOM 792 C CA . ASP A 1 98 ? 4.669 -4.612 6.378 1.00 71.38 98 ASP A CA 1
ATOM 793 C C . ASP A 1 98 ? 6.132 -4.459 5.936 1.00 71.38 98 ASP A C 1
ATOM 795 O O . ASP A 1 98 ? 6.997 -4.005 6.685 1.00 71.38 98 ASP A O 1
ATOM 799 N N . ASP A 1 99 ? 6.441 -4.863 4.701 1.00 76.31 99 ASP A N 1
ATOM 800 C CA . ASP A 1 99 ? 7.808 -4.898 4.197 1.00 76.31 99 ASP A CA 1
ATOM 801 C C . ASP A 1 99 ? 8.343 -3.473 4.022 1.00 76.31 99 ASP A C 1
ATOM 803 O O . ASP A 1 99 ? 8.139 -2.838 2.980 1.00 76.31 99 ASP A O 1
ATOM 807 N N . MET A 1 100 ? 9.045 -2.953 5.028 1.00 78.00 100 MET A N 1
ATOM 808 C CA . MET A 1 100 ? 9.664 -1.627 4.950 1.00 78.00 100 MET A CA 1
ATOM 809 C C . MET A 1 100 ? 10.854 -1.617 3.985 1.00 78.00 100 MET A C 1
ATOM 811 O O . MET A 1 100 ? 10.990 -0.708 3.169 1.00 78.00 100 MET A O 1
ATOM 815 N N . ARG A 1 101 ? 11.692 -2.663 4.024 1.00 74.25 101 ARG A N 1
ATOM 816 C CA . ARG A 1 101 ? 12.972 -2.716 3.291 1.00 74.25 101 ARG A CA 1
ATOM 817 C C . ARG A 1 101 ? 12.931 -3.565 2.015 1.00 74.25 101 ARG A C 1
ATOM 819 O O . ARG A 1 101 ? 13.652 -3.283 1.063 1.00 74.25 101 ARG A O 1
ATOM 826 N N . ALA A 1 102 ? 12.053 -4.566 1.947 1.00 76.62 102 ALA A N 1
ATOM 827 C CA . ALA A 1 102 ? 12.037 -5.573 0.879 1.00 76.62 102 ALA A CA 1
ATOM 828 C C . ALA A 1 102 ? 11.028 -5.286 -0.253 1.00 76.62 102 ALA A C 1
ATOM 830 O O . ALA A 1 102 ? 10.502 -6.201 -0.883 1.00 76.62 102 ALA A O 1
ATOM 831 N N . TYR A 1 103 ? 10.757 -4.015 -0.565 1.00 79.12 103 TYR A N 1
ATOM 832 C CA . TYR A 1 103 ? 9.714 -3.652 -1.536 1.00 79.12 103 TYR A CA 1
ATOM 833 C C . TYR A 1 103 ? 9.903 -4.288 -2.933 1.00 79.12 103 TYR A C 1
ATOM 835 O O . TYR A 1 103 ? 8.926 -4.611 -3.603 1.00 79.12 103 TYR A O 1
ATOM 843 N N . TYR A 1 104 ? 11.143 -4.519 -3.380 1.00 78.38 104 TYR A N 1
ATOM 844 C CA . TYR A 1 104 ? 11.387 -5.202 -4.659 1.00 78.38 104 TYR A CA 1
ATOM 845 C C . TYR A 1 104 ? 10.890 -6.657 -4.669 1.00 78.38 104 TYR A C 1
ATOM 847 O O . TYR A 1 104 ? 10.446 -7.128 -5.710 1.00 78.38 104 TYR A O 1
ATOM 855 N N . GLN A 1 105 ? 10.885 -7.349 -3.525 1.00 80.31 105 GLN A N 1
ATOM 856 C CA . GLN A 1 105 ? 10.326 -8.701 -3.427 1.00 80.31 105 GLN A CA 1
ATOM 857 C C . GLN A 1 105 ? 8.802 -8.676 -3.578 1.00 80.31 105 GLN A C 1
ATOM 859 O O . GLN A 1 105 ? 8.242 -9.518 -4.276 1.00 80.31 105 GLN A O 1
ATOM 864 N N . LYS A 1 106 ? 8.132 -7.670 -2.993 1.00 81.31 106 LYS A N 1
ATOM 865 C CA . LYS A 1 106 ? 6.694 -7.436 -3.205 1.00 81.31 106 LYS A CA 1
ATOM 866 C C . LYS A 1 106 ? 6.388 -7.213 -4.683 1.00 81.31 106 LYS A C 1
ATOM 868 O O . LYS A 1 106 ? 5.487 -7.845 -5.221 1.00 81.31 106 LYS A O 1
ATOM 873 N N . VAL A 1 107 ? 7.168 -6.357 -5.343 1.00 80.69 107 VAL A N 1
ATOM 874 C CA . VAL A 1 107 ? 7.044 -6.109 -6.786 1.00 80.69 107 VAL A CA 1
ATOM 875 C C . VAL A 1 107 ? 7.210 -7.397 -7.582 1.00 80.69 107 VAL A C 1
ATOM 877 O O . VAL A 1 107 ? 6.364 -7.708 -8.412 1.00 80.69 107 VAL A O 1
ATOM 880 N N . ALA A 1 108 ? 8.264 -8.163 -7.315 1.00 82.69 108 ALA A N 1
ATOM 881 C CA . ALA A 1 108 ? 8.510 -9.396 -8.044 1.00 82.69 108 ALA A CA 1
ATOM 882 C C . ALA A 1 108 ? 7.343 -10.387 -7.905 1.00 82.69 108 ALA A C 1
ATOM 884 O O . ALA A 1 108 ? 6.902 -10.956 -8.898 1.00 82.69 108 ALA A O 1
ATOM 885 N N . ARG A 1 109 ? 6.769 -10.522 -6.702 1.00 81.81 109 ARG A N 1
ATOM 886 C CA . ARG A 1 109 ? 5.600 -11.381 -6.458 1.00 81.81 109 ARG A CA 1
ATOM 887 C C . ARG A 1 109 ? 4.340 -10.888 -7.172 1.00 81.81 109 ARG A C 1
ATOM 889 O O . ARG A 1 109 ? 3.697 -11.680 -7.853 1.00 81.81 109 ARG A O 1
ATOM 896 N N . GLU A 1 110 ? 4.005 -9.603 -7.047 1.00 82.19 110 GLU A N 1
ATOM 897 C CA . GLU A 1 110 ? 2.784 -9.026 -7.638 1.00 82.19 110 GLU A CA 1
ATOM 898 C C . GLU A 1 110 ? 2.797 -9.128 -9.169 1.00 82.19 110 GLU A C 1
ATOM 900 O O . GLU A 1 110 ? 1.789 -9.451 -9.791 1.00 82.19 110 GLU A O 1
ATOM 905 N N . TYR A 1 111 ? 3.962 -8.890 -9.775 1.00 81.88 111 TYR A N 1
ATOM 906 C CA . TYR A 1 111 ? 4.137 -8.899 -11.226 1.00 81.88 111 TYR A CA 1
ATOM 907 C C . TYR A 1 111 ? 4.659 -10.235 -11.768 1.00 81.88 111 TYR A C 1
ATOM 909 O O . TYR A 1 111 ? 4.968 -10.324 -12.953 1.00 81.88 111 TYR A O 1
ATOM 917 N N . ARG A 1 112 ? 4.747 -11.271 -10.919 1.00 82.56 112 ARG A N 1
ATOM 918 C CA . ARG A 1 112 ? 5.238 -12.618 -11.269 1.00 82.56 112 ARG A CA 1
ATOM 919 C C . ARG A 1 112 ? 6.599 -12.603 -11.977 1.00 82.56 112 ARG A C 1
ATOM 921 O O . ARG A 1 112 ? 6.852 -13.408 -12.866 1.00 82.56 112 ARG A O 1
ATOM 928 N N . ILE A 1 113 ? 7.470 -11.688 -11.563 1.00 83.25 113 ILE A N 1
ATOM 929 C CA . ILE A 1 113 ? 8.843 -11.579 -12.054 1.00 83.25 113 ILE A CA 1
ATOM 930 C C . ILE A 1 113 ? 9.674 -12.631 -11.311 1.00 83.25 113 ILE A C 1
ATOM 932 O O . ILE A 1 113 ? 9.824 -12.522 -10.087 1.00 83.25 113 ILE A O 1
ATOM 936 N N . PRO A 1 114 ? 10.210 -13.659 -11.985 1.00 79.94 114 PRO A N 1
ATOM 937 C CA . PRO A 1 114 ? 11.159 -14.561 -11.354 1.00 79.94 114 PRO A CA 1
ATOM 938 C C . PRO A 1 114 ? 12.426 -13.803 -10.951 1.00 79.94 114 PRO A C 1
ATOM 940 O O . PRO A 1 114 ? 13.010 -13.067 -11.736 1.00 79.94 114 PRO A O 1
ATOM 943 N N . LEU A 1 115 ? 12.882 -14.004 -9.715 1.00 76.19 115 LEU A N 1
ATOM 944 C CA . LEU A 1 115 ? 14.097 -13.348 -9.217 1.00 76.19 115 LEU A CA 1
ATOM 945 C C . LEU A 1 115 ? 15.389 -13.957 -9.791 1.00 76.19 115 LEU A C 1
ATOM 947 O O . LEU A 1 115 ? 16.446 -13.345 -9.683 1.00 76.19 115 LEU A O 1
ATOM 951 N N . SER A 1 116 ? 15.313 -15.160 -10.367 1.00 74.38 116 SE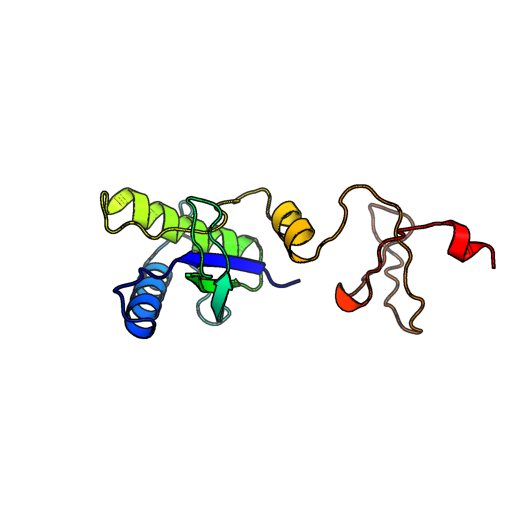R A N 1
ATOM 952 C CA . SER A 1 116 ? 16.474 -15.922 -10.842 1.00 74.38 116 SER A CA 1
ATOM 953 C C . SER A 1 116 ? 16.110 -16.862 -12.004 1.00 74.38 116 SER A C 1
ATOM 955 O O . SER A 1 116 ? 16.168 -18.087 -11.862 1.00 74.38 116 SER A O 1
ATOM 957 N N . ARG A 1 117 ? 15.676 -16.316 -13.146 1.00 70.50 117 ARG A N 1
ATOM 958 C CA . ARG A 1 117 ? 15.438 -17.083 -14.384 1.00 70.50 117 ARG A CA 1
ATOM 959 C C . ARG A 1 117 ? 15.975 -16.344 -15.606 1.00 70.50 117 ARG A C 1
ATOM 961 O O . ARG A 1 117 ? 16.326 -15.172 -15.529 1.00 70.50 117 ARG A O 1
ATOM 968 N N . TRP A 1 118 ? 16.058 -17.073 -16.715 1.00 68.44 118 TRP A N 1
ATOM 969 C CA . TRP A 1 118 ? 16.288 -16.493 -18.028 1.00 68.44 118 TRP A CA 1
ATOM 970 C C . TRP A 1 118 ? 15.023 -15.785 -18.493 1.00 68.44 118 TRP A C 1
ATOM 972 O O . TRP A 1 118 ? 13.929 -16.338 -18.404 1.00 68.44 118 TRP A O 1
ATOM 982 N N . ASP A 1 119 ? 15.186 -14.588 -19.034 1.00 64.62 119 ASP A N 1
ATOM 983 C CA . ASP A 1 119 ? 14.100 -13.805 -19.604 1.00 64.62 119 ASP A CA 1
ATOM 984 C C . ASP A 1 119 ? 14.538 -13.286 -20.970 1.00 64.62 119 ASP A C 1
ATOM 986 O O . ASP A 1 119 ? 15.733 -13.108 -21.223 1.00 64.62 119 ASP A O 1
ATOM 990 N N . TYR A 1 120 ? 13.577 -13.042 -21.857 1.00 65.94 120 TYR A N 1
ATOM 991 C CA . TYR A 1 120 ? 13.853 -12.440 -23.154 1.00 65.94 120 TYR A CA 1
ATOM 992 C C . TYR A 1 120 ? 13.103 -11.127 -23.295 1.00 65.94 120 TYR A C 1
ATOM 994 O O . TYR A 1 120 ? 12.006 -10.915 -22.777 1.00 65.94 120 TYR A O 1
ATOM 1002 N N . LYS A 1 121 ? 13.734 -10.211 -24.018 1.00 58.22 121 LYS A N 1
ATOM 1003 C CA . LYS A 1 121 ? 13.169 -8.909 -24.328 1.00 58.22 121 LYS A CA 1
ATOM 1004 C C . LYS A 1 121 ? 12.321 -9.051 -25.587 1.00 58.22 121 LYS A C 1
ATOM 1006 O O . LYS A 1 121 ? 12.862 -9.361 -26.647 1.00 58.22 121 LYS A O 1
ATOM 1011 N N . TYR A 1 122 ? 11.015 -8.798 -25.498 1.00 53.22 122 TYR A N 1
ATOM 1012 C CA . TYR A 1 122 ? 10.202 -8.687 -26.707 1.00 53.22 122 TYR A CA 1
ATOM 1013 C C . TYR A 1 122 ? 10.676 -7.463 -27.500 1.00 53.22 122 TYR A C 1
ATOM 1015 O O . TYR A 1 122 ? 10.728 -6.344 -26.977 1.00 53.22 122 TYR A O 1
ATOM 1023 N N . ASN A 1 123 ? 11.083 -7.686 -28.749 1.00 51.72 123 ASN A N 1
ATOM 1024 C CA . ASN A 1 123 ? 11.672 -6.666 -29.605 1.00 51.72 123 ASN A CA 1
ATOM 1025 C C . ASN A 1 123 ? 10.560 -5.785 -30.195 1.00 51.72 123 ASN A C 1
ATOM 1027 O O . ASN A 1 123 ? 10.207 -5.892 -31.364 1.00 51.72 123 ASN A O 1
ATOM 1031 N N . SER A 1 124 ? 9.949 -4.931 -29.373 1.00 48.81 124 SER A N 1
ATOM 1032 C CA . SER A 1 124 ? 9.154 -3.824 -29.898 1.00 48.81 124 SER A CA 1
ATOM 1033 C C . SER A 1 124 ? 10.125 -2.721 -30.317 1.00 48.81 124 SER A C 1
ATOM 1035 O O . SER A 1 124 ? 10.785 -2.132 -29.453 1.00 48.81 124 SER A O 1
ATOM 1037 N N . ASN A 1 125 ? 10.231 -2.460 -31.623 1.00 46.97 125 ASN A N 1
ATOM 1038 C CA . ASN A 1 125 ? 10.926 -1.293 -32.174 1.00 46.97 125 ASN A CA 1
ATOM 1039 C C . ASN A 1 125 ? 10.619 -0.052 -31.310 1.00 46.97 125 ASN A C 1
ATOM 1041 O O . ASN A 1 125 ? 9.458 0.329 -31.184 1.00 46.97 125 ASN A O 1
ATOM 1045 N N . GLY A 1 126 ? 11.640 0.543 -30.678 1.00 54.59 126 GLY A N 1
ATOM 1046 C CA . GLY A 1 126 ? 11.490 1.779 -29.891 1.00 54.59 126 GLY A CA 1
ATOM 1047 C C . GLY A 1 126 ? 11.710 1.689 -28.373 1.00 54.59 126 GLY A C 1
ATOM 1048 O O . GLY A 1 126 ? 11.393 2.642 -27.666 1.00 54.59 126 GLY A O 1
ATOM 1049 N N . MET A 1 127 ? 12.262 0.596 -27.835 1.00 57.72 127 MET A N 1
ATOM 1050 C CA . MET A 1 127 ? 12.684 0.567 -26.422 1.00 57.72 127 MET A CA 1
ATOM 1051 C C . MET A 1 127 ? 13.844 1.553 -26.172 1.00 57.72 127 MET A C 1
ATOM 1053 O O . MET A 1 127 ? 14.873 1.423 -26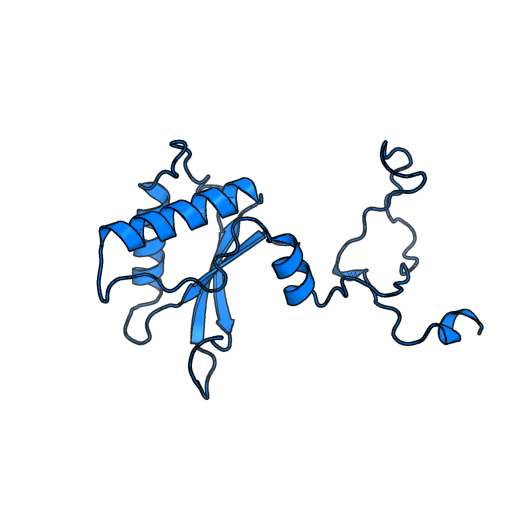.840 1.00 57.72 127 MET A O 1
ATOM 1057 N N . PRO A 1 128 ? 13.750 2.478 -25.196 1.00 59.62 128 PRO A N 1
ATOM 1058 C CA . PRO A 1 128 ? 14.840 3.398 -24.891 1.00 59.62 128 PRO A CA 1
ATOM 1059 C C . PRO A 1 128 ? 16.043 2.625 -24.330 1.00 59.62 128 PRO A C 1
ATOM 1061 O O . PRO A 1 128 ? 16.027 2.110 -23.207 1.00 59.62 128 PRO A O 1
ATOM 1064 N N . TYR A 1 129 ? 17.084 2.512 -25.154 1.00 60.56 129 TYR A N 1
ATOM 1065 C CA . TYR A 1 129 ? 18.400 2.027 -24.759 1.00 60.56 129 TYR A CA 1
ATOM 1066 C C . TYR A 1 129 ? 19.084 3.094 -23.908 1.00 60.56 129 TYR A C 1
ATOM 1068 O O . TYR A 1 129 ? 19.237 4.236 -24.343 1.00 60.56 129 TYR A O 1
ATOM 1076 N N . SER A 1 130 ? 19.497 2.731 -22.696 1.00 60.88 130 SER A N 1
ATOM 1077 C CA . SER A 1 130 ? 20.327 3.600 -21.872 1.00 60.88 130 SER A CA 1
ATOM 1078 C C . SER A 1 130 ? 21.779 3.225 -22.107 1.00 60.88 130 SER A C 1
ATOM 1080 O O . SER A 1 130 ? 22.295 2.278 -21.520 1.00 60.88 130 SER A O 1
ATOM 1082 N N . ALA A 1 131 ? 22.442 3.963 -22.993 1.00 56.34 131 ALA A N 1
ATOM 1083 C CA . ALA A 1 131 ? 23.822 3.685 -23.387 1.00 56.34 131 ALA A CA 1
ATOM 1084 C C . ALA A 1 131 ? 24.860 3.919 -22.272 1.00 56.34 131 ALA A C 1
ATOM 1086 O O . ALA A 1 131 ? 26.046 3.707 -22.496 1.00 56.34 131 ALA A O 1
ATOM 1087 N N . ARG A 1 132 ? 24.453 4.422 -21.098 1.00 60.66 132 ARG A N 1
ATOM 1088 C CA . ARG A 1 132 ? 25.367 4.845 -20.030 1.00 60.66 132 ARG A CA 1
ATOM 1089 C C . ARG A 1 132 ? 24.791 4.520 -18.655 1.00 60.66 132 ARG A C 1
ATOM 1091 O O . ARG A 1 132 ? 24.199 5.374 -18.002 1.00 60.66 132 ARG A O 1
ATOM 1098 N N . SER A 1 133 ? 24.983 3.281 -18.213 1.00 69.38 133 SER A N 1
ATOM 1099 C CA . SER A 1 133 ? 24.940 2.947 -16.790 1.00 69.38 133 SER A CA 1
ATOM 1100 C C . SER A 1 133 ? 26.379 2.873 -16.275 1.00 69.38 133 SER A C 1
ATOM 1102 O O . SER A 1 133 ? 27.194 2.200 -16.897 1.00 69.38 133 SER A O 1
ATOM 1104 N N . PRO A 1 134 ? 26.723 3.509 -15.143 1.00 77.31 134 PRO A N 1
ATOM 1105 C CA . PRO A 1 134 ? 28.048 3.343 -14.544 1.00 77.31 134 PRO A CA 1
ATOM 1106 C C . PRO A 1 134 ? 28.256 1.938 -13.950 1.00 77.31 134 PRO A C 1
ATOM 1108 O O . PRO A 1 134 ? 29.361 1.611 -13.536 1.00 77.31 134 PRO A O 1
ATOM 1111 N N . LEU A 1 135 ? 27.198 1.120 -13.873 1.00 81.19 135 LEU A N 1
ATOM 1112 C CA . LEU A 1 135 ? 27.208 -0.194 -13.225 1.00 81.19 135 LEU A CA 1
ATOM 1113 C C . LEU A 1 135 ? 27.253 -1.365 -14.215 1.00 81.19 135 LEU A C 1
ATOM 1115 O O . LEU A 1 135 ? 27.497 -2.494 -13.798 1.00 81.19 135 LEU A O 1
ATOM 1119 N N . CYS A 1 136 ? 26.965 -1.134 -15.499 1.00 78.94 136 CYS A N 1
ATOM 1120 C CA . CYS A 1 136 ? 26.897 -2.193 -16.504 1.00 78.94 136 CYS A CA 1
ATOM 1121 C C . CYS A 1 136 ? 27.048 -1.642 -17.928 1.00 78.94 136 CYS A C 1
ATOM 1123 O O . CYS A 1 136 ? 26.628 -0.524 -18.216 1.00 78.94 136 CYS A O 1
ATOM 1125 N N . GLU A 1 137 ? 27.599 -2.463 -18.824 1.00 81.19 137 GLU A N 1
ATOM 1126 C CA . GLU A 1 137 ? 27.832 -2.120 -20.237 1.00 81.19 137 GLU A CA 1
ATOM 1127 C C . GLU A 1 137 ? 26.529 -1.842 -21.005 1.00 81.19 137 GLU A C 1
ATOM 1129 O O . GLU A 1 137 ? 26.468 -0.959 -21.860 1.00 81.19 137 GLU A O 1
ATOM 1134 N N . HIS A 1 138 ? 25.453 -2.550 -20.649 1.00 77.56 138 HIS A N 1
ATOM 1135 C CA . HIS A 1 138 ? 24.138 -2.389 -21.260 1.00 77.56 138 HIS A CA 1
ATOM 1136 C C . HIS A 1 138 ? 23.066 -2.159 -20.198 1.00 77.56 138 HIS A C 1
ATOM 1138 O O . HIS A 1 138 ? 22.946 -2.927 -19.242 1.00 77.56 138 HIS A O 1
ATOM 1144 N N . ALA A 1 139 ? 22.249 -1.123 -20.387 1.00 80.81 139 ALA A N 1
ATOM 1145 C CA . ALA A 1 139 ? 21.086 -0.853 -19.554 1.00 80.81 139 ALA A CA 1
ATOM 1146 C C . ALA A 1 139 ? 19.843 -0.603 -20.414 1.00 80.81 139 ALA A C 1
ATOM 1148 O O . ALA A 1 139 ? 19.862 0.126 -21.409 1.00 80.81 139 ALA A O 1
ATOM 1149 N N . PHE A 1 140 ? 18.731 -1.210 -20.007 1.00 77.75 140 PHE A N 1
ATOM 1150 C CA . PHE A 1 140 ? 17.464 -1.138 -20.723 1.00 77.75 140 PHE A CA 1
ATOM 1151 C C . PHE A 1 140 ? 16.351 -0.716 -19.771 1.00 77.75 140 PHE A C 1
ATOM 1153 O O . PHE A 1 140 ? 16.245 -1.240 -18.663 1.00 77.75 140 PHE A O 1
ATOM 1160 N N . TYR A 1 141 ? 15.482 0.183 -20.228 1.00 78.00 141 TYR A N 1
ATOM 1161 C CA . TYR A 1 141 ? 14.231 0.479 -19.540 1.00 78.00 141 TYR A CA 1
ATOM 1162 C C . TYR A 1 141 ? 13.100 -0.275 -20.230 1.00 78.00 141 TYR A C 1
ATOM 1164 O O . TYR A 1 141 ? 12.757 0.007 -21.376 1.00 78.00 141 TYR A O 1
ATOM 1172 N N . VAL A 1 142 ? 12.535 -1.252 -19.525 1.00 77.56 142 VAL A N 1
ATOM 1173 C CA . VAL A 1 142 ? 11.478 -2.125 -20.042 1.00 77.56 142 VAL A CA 1
ATOM 1174 C C . VAL A 1 142 ? 10.223 -1.916 -19.202 1.00 77.56 142 VAL A C 1
ATOM 1176 O O . VAL A 1 142 ? 10.258 -1.991 -17.972 1.00 77.56 142 VAL A O 1
ATOM 1179 N N . SER A 1 143 ? 9.103 -1.621 -19.864 1.00 80.88 143 SER A N 1
ATOM 1180 C CA . SER A 1 143 ? 7.794 -1.630 -19.206 1.00 80.88 143 SER A CA 1
ATOM 1181 C C . SER A 1 143 ? 7.476 -3.045 -18.737 1.00 80.88 143 SER A C 1
ATOM 1183 O O . SER A 1 143 ? 7.705 -3.998 -19.474 1.00 80.88 143 SER A O 1
ATOM 1185 N N . ILE A 1 144 ? 6.880 -3.187 -17.553 1.00 79.06 144 ILE A N 1
ATOM 1186 C CA . ILE A 1 144 ? 6.514 -4.506 -17.020 1.00 79.06 144 ILE A CA 1
ATOM 1187 C C . ILE A 1 144 ? 5.562 -5.280 -17.942 1.00 79.06 144 ILE A C 1
ATOM 1189 O O . ILE A 1 144 ? 5.621 -6.499 -17.997 1.00 79.06 144 ILE A O 1
ATOM 1193 N N . ASN A 1 145 ? 4.738 -4.580 -18.726 1.00 80.12 145 ASN A N 1
ATOM 1194 C CA . ASN A 1 145 ? 3.834 -5.209 -19.694 1.00 80.12 145 ASN A CA 1
ATOM 1195 C C . ASN A 1 145 ? 4.574 -5.842 -20.884 1.00 80.12 145 ASN A C 1
ATOM 1197 O O . ASN A 1 145 ? 3.999 -6.658 -21.591 1.00 80.12 145 ASN A O 1
ATOM 1201 N N . ASN A 1 146 ? 5.832 -5.457 -21.100 1.00 78.00 146 ASN A N 1
ATOM 1202 C CA . ASN A 1 146 ? 6.681 -5.957 -22.179 1.00 78.00 146 ASN A CA 1
ATOM 1203 C C . ASN A 1 146 ? 7.721 -6.966 -21.659 1.00 78.00 146 ASN A C 1
ATOM 1205 O O . ASN A 1 146 ? 8.619 -7.361 -22.403 1.00 78.00 146 ASN A O 1
ATOM 1209 N N . TYR A 1 147 ? 7.649 -7.327 -20.376 1.00 75.69 147 TYR A N 1
ATOM 1210 C CA . TYR A 1 147 ? 8.520 -8.315 -19.758 1.00 75.69 147 TYR A CA 1
ATOM 1211 C C . TYR A 1 147 ? 7.892 -9.708 -19.886 1.00 75.69 147 TYR A C 1
ATOM 1213 O O . TYR A 1 147 ? 6.754 -9.922 -19.467 1.00 75.69 147 TYR A O 1
ATOM 1221 N N . CYS A 1 148 ? 8.646 -10.652 -20.450 1.00 71.44 148 CYS A N 1
ATOM 1222 C CA . CYS A 1 148 ? 8.234 -12.042 -20.622 1.00 71.44 148 CYS A CA 1
ATOM 1223 C C . CYS A 1 148 ? 9.330 -12.968 -20.093 1.00 71.44 148 CYS A C 1
ATOM 1225 O O . CYS A 1 148 ? 10.491 -12.853 -20.492 1.00 71.44 148 CYS A O 1
ATOM 1227 N N . SER A 1 149 ? 8.956 -13.897 -19.212 1.00 68.19 149 SER A N 1
ATOM 1228 C CA . SER A 1 149 ? 9.904 -14.891 -18.717 1.00 68.19 149 SER A CA 1
ATOM 1229 C C . SER A 1 149 ? 10.075 -16.041 -19.705 1.00 68.19 149 SER A C 1
ATOM 1231 O O . SER A 1 149 ? 9.101 -16.479 -20.321 1.00 68.19 149 SER A O 1
ATOM 1233 N N . MET A 1 150 ? 11.308 -16.532 -19.868 1.00 68.00 150 MET A N 1
ATOM 1234 C CA . MET A 1 150 ? 11.573 -17.719 -20.684 1.00 68.00 150 MET A CA 1
ATOM 1235 C C . MET A 1 150 ? 11.166 -18.959 -19.894 1.00 68.00 150 MET A C 1
ATOM 1237 O O . MET A 1 150 ? 11.878 -19.394 -18.988 1.00 68.00 150 MET A O 1
ATOM 1241 N N . GLU A 1 151 ? 10.048 -19.575 -20.260 1.00 65.62 151 GLU A N 1
ATOM 1242 C CA . GLU A 1 151 ? 9.695 -20.892 -19.719 1.00 65.62 151 GLU A CA 1
ATOM 1243 C C . GLU A 1 151 ? 10.458 -22.021 -20.427 1.00 65.62 151 GLU A C 1
ATOM 1245 O O . GLU A 1 151 ? 10.776 -23.030 -19.800 1.00 65.62 151 GLU A O 1
ATOM 1250 N N . ASN A 1 152 ? 10.810 -21.842 -21.709 1.00 61.25 152 ASN A N 1
ATOM 1251 C CA . ASN A 1 152 ? 11.579 -22.815 -22.481 1.00 61.25 152 ASN A CA 1
ATOM 1252 C C . ASN A 1 152 ? 12.546 -22.132 -23.479 1.00 61.25 152 ASN A C 1
ATOM 1254 O O . ASN A 1 152 ? 12.088 -21.510 -24.441 1.00 61.25 152 ASN A O 1
ATOM 1258 N N . PRO A 1 153 ? 13.876 -22.258 -23.305 1.00 62.38 153 PRO A N 1
ATOM 1259 C CA . PRO A 1 153 ? 14.862 -21.626 -24.182 1.00 62.38 153 PRO A CA 1
ATOM 1260 C C . PRO A 1 153 ? 14.921 -22.202 -25.605 1.00 62.38 153 PRO A C 1
ATOM 1262 O O . PRO A 1 153 ? 15.477 -21.557 -26.491 1.00 62.38 153 PRO A O 1
ATOM 1265 N N . SER A 1 154 ? 14.311 -23.364 -25.869 1.00 64.00 154 SER A N 1
ATOM 1266 C CA . SER A 1 154 ? 14.271 -23.977 -27.206 1.00 64.00 154 SER A CA 1
ATOM 1267 C C . SER A 1 154 ? 13.545 -23.129 -28.261 1.00 64.00 154 SER A C 1
ATOM 1269 O O . SER A 1 154 ? 13.696 -23.377 -29.453 1.00 64.00 154 SER A O 1
ATOM 1271 N N . ILE A 1 155 ? 12.769 -22.123 -27.847 1.00 63.03 155 ILE A N 1
ATOM 1272 C CA . ILE A 1 155 ? 12.016 -21.227 -28.741 1.00 63.03 155 ILE A CA 1
ATOM 1273 C C . ILE A 1 155 ? 12.952 -20.281 -29.524 1.00 63.03 155 ILE A C 1
ATOM 1275 O O . ILE A 1 155 ? 12.572 -19.803 -30.587 1.00 63.03 155 ILE A O 1
ATOM 1279 N N . LEU A 1 156 ? 14.184 -20.048 -29.048 1.00 57.16 156 LEU A N 1
ATOM 1280 C CA . LEU A 1 156 ? 15.175 -19.187 -29.715 1.00 57.16 156 LEU A CA 1
ATOM 1281 C C . LEU A 1 156 ? 15.916 -19.857 -30.885 1.00 57.16 156 LEU A C 1
ATOM 1283 O O . LEU A 1 156 ? 16.644 -19.176 -31.598 1.00 57.16 156 LEU A O 1
ATOM 1287 N N . TYR A 1 157 ? 15.753 -21.169 -31.070 1.00 60.53 157 TYR A N 1
ATOM 1288 C CA . TYR A 1 157 ? 16.462 -21.957 -32.087 1.00 60.53 157 TYR A CA 1
ATOM 1289 C C . TYR A 1 157 ? 15.540 -22.446 -33.220 1.00 60.53 157 TYR A C 1
ATOM 1291 O O . TYR A 1 157 ? 15.824 -23.472 -33.837 1.00 60.53 157 TYR A O 1
ATOM 1299 N N . LYS A 1 158 ? 14.421 -21.752 -33.463 1.00 50.69 158 LYS A N 1
ATOM 1300 C CA . LYS A 1 158 ? 13.539 -21.993 -34.616 1.00 50.69 158 LYS A CA 1
ATOM 1301 C C . LYS A 1 158 ? 13.841 -21.046 -35.766 1.00 50.69 158 LYS A C 1
ATOM 1303 O O . LYS A 1 158 ? 14.067 -19.851 -35.482 1.00 50.69 158 LYS A O 1
#

Sequence (158 aa):
IKVFFDIRIPNNENTKLFESKVKNILIKGKDDEGETVDMTKLRIEYVKAFPIRGYHPEKLTYLRIVTNTKKQRSIALNIILKHNSEIGGTHKLETASDDMRAYYQKVAREYRIPLSRWDYKYNSNGMPYSARSPLCEHAFYVSINNYCSMENPSILYK

Radius of gyration: 19.58 Å; chains: 1; bounding box: 47×39×56 Å

pLDDT: mean 83.42, std 12.93, range [46.97, 97.0]

Secondary structure (DSSP, 8-state):
--EEEEEEPPTTS-HHHHHHHHHHHHHH---TTS----TTT-EEEEEEE--SSS--SSPEEEEEEEESSHHHHHHHHHHHHHHHHHH-GGG---EE---SS-HHHHHHHHTT--SSS-EEE---TT--EE--BTTBS-EE---GGGEEE-S-GGGGG-

Organism: NCBI:txid1348616

Foldseek 3Di:
DWQKWKWFDDPPDDPVVVVVVLVVLQQPFWAPVRDGAPPVQKDWDKDWADDPDDDDPGTTIIIIITGPDLVNNLGSLRSLVVVQVVPDDDPRTHIDDSPSPPRVVVVCVVLVPDPDADWDFDPDPPWDWDCDDPVDRTDTDDDSVRTDTPPDPVVVVD